Protein AF-A0A8T5SXZ7-F1 (afdb_monomer_lite)

Sequence (95 aa):
MSREWRLLNLGEIPWKRTQSIYHALALVQEDLKTRIKVESMSEIERLPLGDVNDEVASIIDLGIPAIMLFGIPSQKDEAGSSAFDDNGIVQKAIS

pLDDT: mean 82.4, std 20.56, range [31.84, 97.69]

Radius of gyration: 19.71 Å; chains: 1; bounding box: 42×40×58 Å

Secondary structure (DSSP, 8-state):
-------------GGGGS---PPEEEEEETT--S-EEETTEEEEEEE-GGGHHHHHHHHHHTT---EEEEEE-S---TT-GGGS-TTSHHHHHH-

Structure (mmCIF, N/CA/C/O backbone):
data_AF-A0A8T5SXZ7-F1
#
_entry.id   AF-A0A8T5SXZ7-F1
#
loop_
_atom_site.group_PDB
_atom_site.id
_atom_site.type_symbol
_atom_site.label_atom_id
_atom_site.label_alt_id
_atom_site.label_comp_id
_atom_site.label_asym_id
_atom_site.label_entity_id
_atom_site.label_seq_id
_atom_site.pdbx_PDB_ins_code
_atom_site.Cartn_x
_atom_site.Cartn_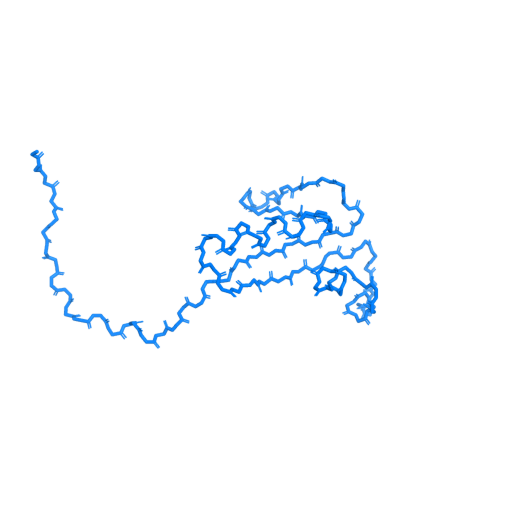y
_atom_site.Cartn_z
_atom_site.occupancy
_atom_site.B_iso_or_equiv
_atom_site.auth_seq_id
_atom_site.auth_comp_id
_atom_site.auth_asym_id
_atom_site.auth_atom_id
_atom_site.pdbx_PDB_model_num
ATOM 1 N N . MET A 1 1 ? -15.992 24.967 38.436 1.00 34.81 1 MET A N 1
ATOM 2 C CA . MET A 1 1 ? -16.432 26.372 38.270 1.00 34.81 1 MET A CA 1
ATOM 3 C C . MET A 1 1 ? -15.809 26.893 36.984 1.00 34.81 1 MET A C 1
ATOM 5 O O . MET A 1 1 ? -14.599 26.984 36.918 1.00 34.81 1 MET A O 1
ATOM 9 N N . SER A 1 2 ? -16.591 26.946 35.902 1.00 38.84 2 SER A N 1
ATOM 10 C CA . SER A 1 2 ? -17.206 28.192 35.391 1.00 38.84 2 SER A CA 1
ATOM 11 C C . SER A 1 2 ? -16.227 28.927 3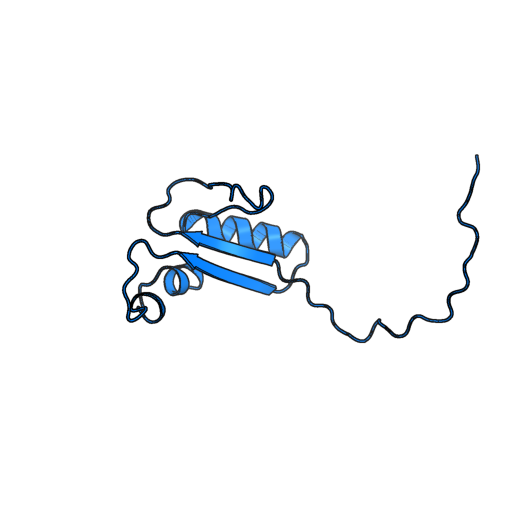4.470 1.00 38.84 2 SER A C 1
ATOM 13 O O . SER A 1 2 ? -15.284 29.534 34.960 1.00 38.84 2 SER A O 1
ATOM 15 N N . ARG A 1 3 ? -16.317 28.747 33.147 1.00 37.62 3 ARG A N 1
ATOM 16 C CA . ARG A 1 3 ? -16.930 29.667 32.151 1.00 37.62 3 ARG A CA 1
ATOM 17 C C . ARG A 1 3 ? -16.365 29.197 30.793 1.00 37.62 3 ARG A C 1
ATOM 19 O O . ARG A 1 3 ? -15.204 28.831 30.778 1.00 37.62 3 ARG A O 1
ATOM 26 N N . GLU A 1 4 ? -17.017 29.072 29.644 1.00 39.66 4 GLU A N 1
ATOM 27 C CA . GLU A 1 4 ? -18.196 29.675 29.033 1.00 39.66 4 GLU A CA 1
ATOM 28 C C . GLU A 1 4 ? -18.603 28.764 27.856 1.00 39.66 4 GLU A C 1
ATOM 30 O O . GLU A 1 4 ? -17.954 28.761 26.818 1.00 39.66 4 GLU A O 1
ATOM 35 N N . TRP A 1 5 ? -19.688 28.003 27.991 1.00 33.53 5 TRP A N 1
ATOM 36 C CA . TRP A 1 5 ? -20.391 27.409 26.845 1.00 33.53 5 TRP A CA 1
ATOM 37 C C . TRP A 1 5 ? -21.746 28.099 26.747 1.00 33.53 5 TRP A C 1
ATOM 39 O O . TRP A 1 5 ? -22.787 27.565 27.125 1.00 33.53 5 TRP A O 1
ATOM 49 N N . ARG A 1 6 ? -21.710 29.371 26.340 1.00 31.84 6 ARG A N 1
ATOM 50 C CA . ARG A 1 6 ? -22.904 30.178 26.102 1.00 31.84 6 ARG A CA 1
ATOM 51 C C . ARG A 1 6 ? -23.301 30.010 24.639 1.00 31.84 6 ARG A C 1
ATOM 53 O O . ARG A 1 6 ? -22.756 30.661 23.761 1.00 31.84 6 ARG A O 1
ATOM 60 N N . LEU A 1 7 ? -24.223 29.079 24.425 1.00 43.62 7 LEU A N 1
ATOM 61 C CA . LEU A 1 7 ? -25.365 29.194 23.518 1.00 43.62 7 LEU A CA 1
ATOM 62 C C . LEU A 1 7 ? -25.181 30.169 22.342 1.00 43.62 7 LEU A C 1
ATOM 64 O O . LEU A 1 7 ? -25.583 31.329 22.421 1.00 43.62 7 LEU A O 1
ATOM 68 N N . LEU A 1 8 ? -24.701 29.653 21.213 1.00 41.91 8 LEU A N 1
ATOM 69 C CA . LEU A 1 8 ? -25.243 30.081 19.931 1.00 41.91 8 LEU A CA 1
ATOM 70 C C . LEU A 1 8 ? -26.241 29.012 19.493 1.00 41.91 8 LEU A C 1
ATOM 72 O O . LEU A 1 8 ? -25.865 27.927 19.056 1.00 41.91 8 LEU A O 1
ATOM 76 N N . ASN A 1 9 ? -27.522 29.350 19.654 1.00 48.38 9 ASN A N 1
ATOM 77 C CA . ASN A 1 9 ? -28.641 28.790 18.901 1.00 48.38 9 ASN A CA 1
ATOM 78 C C . ASN A 1 9 ? -28.378 29.017 17.403 1.00 48.38 9 ASN A C 1
ATOM 80 O O . ASN A 1 9 ? -28.934 29.927 16.790 1.00 48.38 9 ASN A O 1
ATOM 84 N N . LEU A 1 10 ? -27.497 28.219 16.809 1.00 46.09 10 LEU A N 1
ATOM 85 C CA . LEU A 1 10 ? -27.479 28.041 15.368 1.00 46.09 10 LEU A CA 1
ATOM 86 C C . LEU A 1 10 ? -28.581 27.030 15.082 1.00 46.09 10 LEU A C 1
ATOM 88 O O . LEU A 1 10 ? -28.421 25.836 15.332 1.00 46.09 10 LEU A O 1
ATOM 92 N N . GLY A 1 11 ? -29.730 27.563 14.659 1.00 44.38 11 GLY A N 1
ATOM 93 C CA . GLY A 1 11 ? -30.856 26.782 14.167 1.00 44.38 11 GLY A CA 1
ATOM 94 C C . GLY A 1 11 ? -30.364 25.668 13.251 1.00 44.38 11 GLY A C 1
ATOM 95 O O . GLY A 1 11 ? -29.410 25.857 12.498 1.00 44.38 11 GLY A O 1
ATOM 96 N N . GLU A 1 12 ? -30.988 24.506 13.420 1.00 50.66 12 GLU A N 1
ATOM 97 C CA . GLU A 1 12 ? -30.645 23.217 12.829 1.00 50.66 12 GLU A CA 1
ATOM 98 C C . GLU A 1 12 ? -29.797 23.313 11.566 1.00 50.66 12 GLU A C 1
ATOM 100 O O . GLU A 1 12 ? -30.265 23.597 10.465 1.00 50.66 12 GLU A O 1
ATOM 105 N N . ILE A 1 13 ? -28.509 23.075 11.768 1.00 53.94 13 ILE A N 1
ATOM 106 C CA . ILE A 1 13 ? -27.522 23.029 10.714 1.00 53.94 13 ILE A CA 1
ATOM 107 C C . ILE A 1 13 ? -27.919 21.906 9.725 1.00 53.94 13 ILE A C 1
ATOM 109 O O . ILE A 1 13 ? -27.842 20.729 10.094 1.00 53.94 13 ILE A O 1
ATOM 113 N N . PRO A 1 14 ? -28.301 22.209 8.464 1.00 47.06 14 PRO A N 1
ATOM 114 C CA . PRO A 1 14 ? -28.852 21.213 7.537 1.00 47.06 14 PRO A CA 1
ATOM 115 C C . PRO A 1 14 ? -27.808 20.236 6.967 1.00 47.06 14 PRO A C 1
ATOM 117 O O . PRO A 1 14 ? -28.137 19.405 6.122 1.00 47.06 14 PRO A O 1
ATOM 120 N N . TRP A 1 15 ? -26.541 20.309 7.395 1.00 48.34 15 TRP A N 1
ATOM 121 C CA . TRP A 1 15 ? -25.433 19.556 6.790 1.00 48.34 15 TRP A CA 1
ATOM 122 C C . TRP A 1 15 ? -25.400 18.064 7.155 1.00 48.34 15 TRP A C 1
ATOM 124 O O . TRP A 1 15 ? -24.563 17.334 6.630 1.00 48.34 15 TRP A O 1
ATOM 134 N N . LYS A 1 16 ? -26.318 17.555 7.994 1.00 45.12 16 LYS A N 1
ATOM 135 C CA . LYS A 1 16 ? -26.377 16.115 8.334 1.00 45.12 16 LYS A CA 1
ATOM 136 C C . LYS A 1 16 ? -26.739 15.191 7.153 1.00 45.12 16 LYS A C 1
ATOM 138 O O . LYS A 1 16 ? -26.845 13.984 7.347 1.00 45.12 16 LYS A O 1
ATOM 143 N N . ARG A 1 17 ? -26.927 15.724 5.939 1.00 43.88 17 ARG A N 1
ATOM 144 C CA . ARG A 1 17 ? -27.270 14.968 4.718 1.00 43.88 17 ARG A CA 1
ATOM 145 C C . ARG A 1 17 ? -26.228 14.989 3.601 1.00 43.88 17 ARG A C 1
ATOM 147 O O . ARG A 1 17 ? -26.484 14.436 2.539 1.00 43.88 17 ARG A O 1
ATOM 154 N N . THR A 1 18 ? -25.051 15.549 3.835 1.00 46.25 18 THR A N 1
ATOM 155 C CA . THR A 1 18 ? -23.869 15.224 3.031 1.00 46.25 18 THR A CA 1
ATOM 156 C C . THR A 1 18 ? -23.077 14.209 3.830 1.00 46.25 18 THR A C 1
ATOM 158 O O . THR A 1 18 ? -22.500 14.551 4.857 1.00 46.25 18 THR A O 1
ATOM 161 N N . GLN A 1 19 ? -23.102 12.945 3.409 1.00 49.53 19 GLN A N 1
ATOM 162 C CA . GLN A 1 19 ? -22.174 11.932 3.903 1.00 49.53 19 GLN A CA 1
ATOM 163 C C . GLN A 1 19 ? -20.754 12.395 3.543 1.00 49.53 19 GLN A C 1
ATOM 165 O O . GLN A 1 19 ? -20.244 12.069 2.477 1.00 49.53 19 GLN A O 1
ATOM 170 N N . SER A 1 20 ? -20.128 13.216 4.387 1.00 52.25 20 SER A N 1
ATOM 171 C CA . SER A 1 20 ? -18.693 13.487 4.316 1.00 52.25 20 SER A CA 1
ATOM 172 C C . SER A 1 20 ? -17.985 12.202 4.726 1.00 52.25 20 SER A C 1
ATOM 174 O O . SER A 1 20 ? -17.727 11.962 5.901 1.00 52.25 20 SER A O 1
ATOM 176 N N . ILE A 1 21 ? -17.765 11.328 3.748 1.00 65.25 21 ILE A N 1
ATOM 177 C CA . ILE A 1 21 ? -16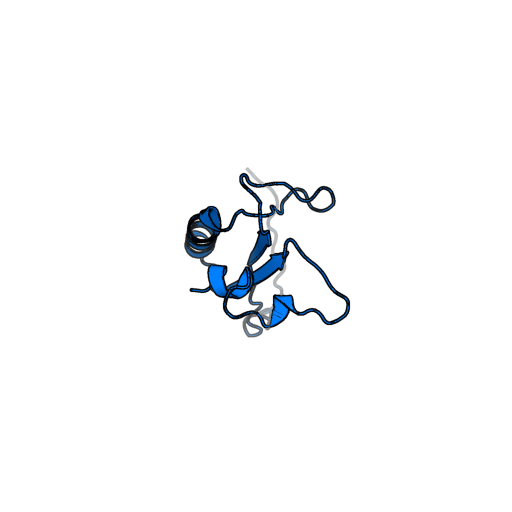.982 10.105 3.902 1.00 65.25 21 ILE A CA 1
ATOM 178 C C . ILE A 1 21 ? -15.518 10.516 4.036 1.00 65.25 21 ILE A C 1
ATOM 180 O O . ILE A 1 21 ? -14.848 10.842 3.054 1.00 65.25 21 ILE A O 1
ATOM 184 N N . TYR A 1 22 ? -15.038 10.556 5.276 1.00 75.19 22 TYR A N 1
ATOM 185 C CA . TYR A 1 22 ? -13.611 10.587 5.558 1.00 75.19 22 TYR A CA 1
ATOM 186 C C . TYR A 1 22 ? -13.036 9.234 5.132 1.00 75.19 22 TYR A C 1
ATOM 188 O O . TYR A 1 22 ? -13.498 8.197 5.604 1.00 75.19 22 TYR A O 1
ATOM 196 N N . HIS A 1 23 ? -12.075 9.252 4.212 1.00 83.00 23 HIS A N 1
ATOM 197 C CA . HIS A 1 23 ? -11.342 8.060 3.798 1.00 83.00 23 HIS A CA 1
ATOM 198 C C . HIS A 1 23 ? -9.969 8.094 4.455 1.00 83.00 23 HIS A C 1
ATOM 200 O O . HIS A 1 23 ? -9.298 9.128 4.411 1.00 83.00 23 HIS A O 1
ATOM 206 N N . ALA A 1 24 ? -9.544 6.974 5.031 1.00 88.94 24 ALA A N 1
ATOM 207 C CA . ALA A 1 24 ? -8.155 6.822 5.439 1.00 88.94 24 ALA A CA 1
ATOM 208 C C . ALA A 1 24 ? -7.283 6.553 4.203 1.00 88.94 24 ALA A C 1
ATOM 210 O O . ALA A 1 24 ? -7.712 5.878 3.267 1.00 88.94 24 ALA A O 1
ATOM 211 N N . LEU A 1 25 ? -6.075 7.109 4.177 1.00 92.12 25 LEU A N 1
ATOM 212 C CA . LEU A 1 25 ? -5.119 6.920 3.089 1.00 92.12 25 LEU A CA 1
ATOM 213 C C . LEU A 1 25 ? -4.149 5.795 3.455 1.00 92.12 25 LEU A C 1
ATOM 215 O O . LEU A 1 25 ? -3.472 5.894 4.472 1.00 92.12 25 LEU A O 1
ATOM 219 N N . ALA A 1 26 ? -4.028 4.784 2.598 1.00 94.56 26 ALA A N 1
ATOM 220 C CA . ALA A 1 26 ? -3.052 3.709 2.744 1.00 94.56 26 ALA A CA 1
ATOM 221 C C . ALA A 1 26 ? -2.034 3.771 1.597 1.00 94.56 26 ALA A C 1
ATOM 223 O O . ALA A 1 26 ? -2.394 3.605 0.430 1.00 94.56 26 ALA A O 1
ATOM 224 N N . LEU A 1 27 ? -0.760 4.021 1.917 1.00 96.81 27 LEU A N 1
ATOM 225 C CA . LEU A 1 27 ? 0.336 4.008 0.945 1.00 96.81 27 LEU A CA 1
ATOM 226 C C . LEU A 1 27 ? 1.109 2.696 1.069 1.00 96.81 27 LEU A C 1
ATOM 228 O O . LEU A 1 27 ? 1.739 2.454 2.094 1.00 96.81 27 LEU A O 1
ATOM 232 N N . VAL A 1 28 ? 1.118 1.876 0.023 1.00 97.19 28 VAL A N 1
ATOM 233 C CA . VAL A 1 28 ? 1.814 0.581 0.010 1.00 97.19 28 VAL A CA 1
ATOM 234 C C . VAL A 1 28 ? 2.955 0.642 -0.988 1.00 97.19 28 VAL A C 1
ATOM 236 O O . VAL A 1 28 ? 2.738 0.975 -2.150 1.00 97.19 28 VAL A O 1
ATOM 239 N N . GLN A 1 29 ? 4.176 0.347 -0.551 1.00 97.19 29 GLN A N 1
ATOM 240 C CA . GLN A 1 29 ? 5.367 0.438 -1.394 1.00 97.19 29 GLN A CA 1
ATOM 241 C C . GLN A 1 29 ? 6.004 -0.937 -1.604 1.00 97.19 29 GLN A C 1
ATOM 243 O O . GLN A 1 29 ? 6.206 -1.693 -0.652 1.00 97.19 29 GLN A O 1
ATOM 248 N N . GLU A 1 30 ? 6.366 -1.236 -2.852 1.00 95.69 30 GLU A N 1
ATOM 249 C CA . GLU A 1 30 ? 7.171 -2.415 -3.176 1.00 95.69 30 GLU A CA 1
ATOM 250 C C . GLU A 1 30 ? 8.573 -2.329 -2.576 1.00 95.69 30 GLU A C 1
ATOM 252 O O . GLU A 1 30 ? 9.115 -1.247 -2.337 1.00 95.69 30 GLU A O 1
ATOM 257 N N . ASP A 1 31 ? 9.154 -3.500 -2.318 1.00 94.19 31 ASP A N 1
ATOM 258 C CA . ASP A 1 31 ? 10.506 -3.685 -1.774 1.00 94.19 31 ASP A CA 1
ATOM 259 C C . ASP A 1 31 ? 10.758 -3.039 -0.405 1.00 94.19 31 ASP A C 1
ATOM 261 O O . ASP A 1 31 ? 11.884 -3.033 0.106 1.00 94.19 31 ASP A O 1
ATOM 265 N N . LEU A 1 32 ? 9.703 -2.536 0.235 1.00 96.06 32 LEU A N 1
ATOM 266 C CA . LEU A 1 32 ? 9.779 -1.998 1.574 1.00 96.06 32 LEU A CA 1
ATOM 267 C C . LEU A 1 32 ? 9.746 -3.135 2.602 1.00 96.06 32 LEU A C 1
ATOM 269 O O . LEU A 1 32 ? 8.971 -4.080 2.482 1.00 96.06 32 LEU A O 1
ATOM 273 N N . LYS A 1 33 ? 10.603 -3.043 3.625 1.00 95.62 33 LYS A N 1
ATOM 274 C CA . LYS A 1 33 ? 10.682 -4.031 4.720 1.00 95.62 33 LYS A CA 1
ATOM 275 C C . LYS A 1 33 ? 10.122 -3.521 6.042 1.00 95.62 33 LYS A C 1
ATOM 277 O O . LYS A 1 33 ? 9.777 -4.315 6.904 1.00 95.62 33 LYS A O 1
ATOM 282 N N . THR A 1 34 ? 10.091 -2.206 6.215 1.00 96.75 34 THR A N 1
ATOM 283 C CA . THR A 1 34 ? 9.675 -1.524 7.441 1.00 96.75 34 THR A CA 1
ATOM 284 C C . THR A 1 34 ? 8.955 -0.242 7.067 1.00 96.75 34 THR A C 1
ATOM 286 O O . THR A 1 34 ? 9.294 0.366 6.053 1.00 96.75 34 THR A O 1
ATOM 289 N N . ARG A 1 35 ? 8.019 0.209 7.899 1.00 96.31 35 ARG A N 1
ATOM 290 C CA . ARG A 1 35 ? 7.294 1.465 7.682 1.00 96.31 35 ARG A CA 1
ATOM 291 C C . ARG A 1 35 ? 8.247 2.661 7.572 1.00 96.31 35 ARG A C 1
ATOM 293 O O . ARG A 1 35 ? 9.224 2.752 8.317 1.00 96.31 35 ARG A O 1
ATOM 300 N N . ILE A 1 36 ? 7.971 3.573 6.639 1.00 96.12 36 ILE A N 1
ATOM 301 C CA . ILE A 1 36 ? 8.746 4.811 6.445 1.00 96.12 36 ILE A CA 1
ATOM 302 C C . ILE A 1 36 ? 7.804 6.008 6.445 1.00 96.12 36 ILE A C 1
ATOM 304 O O . ILE A 1 36 ? 6.852 6.053 5.668 1.00 96.12 36 ILE A O 1
ATOM 308 N N . LYS A 1 37 ? 8.110 7.018 7.261 1.00 95.50 37 LYS A N 1
ATOM 309 C CA . LYS A 1 37 ? 7.365 8.281 7.292 1.00 95.50 37 LYS A CA 1
ATOM 310 C C . LYS A 1 37 ? 7.577 9.098 6.026 1.00 95.50 37 LYS A C 1
ATOM 312 O O . LYS A 1 37 ? 8.687 9.178 5.500 1.00 95.50 37 LYS A O 1
ATOM 317 N N . VAL A 1 38 ? 6.522 9.760 5.569 1.00 93.00 38 VAL A N 1
ATOM 318 C CA . VAL A 1 38 ? 6.612 10.742 4.487 1.00 93.00 38 VAL A CA 1
ATOM 319 C C . VAL A 1 38 ? 7.080 12.072 5.078 1.00 93.00 38 VAL A C 1
ATOM 321 O O . VAL A 1 38 ? 6.388 12.667 5.894 1.00 93.00 38 VAL A O 1
ATOM 324 N N . GLU A 1 39 ? 8.251 12.566 4.672 1.00 90.38 39 GLU A N 1
ATOM 325 C CA . GLU A 1 39 ? 8.864 13.763 5.280 1.00 90.38 39 GLU A CA 1
ATOM 326 C C . GLU A 1 39 ? 7.961 15.004 5.240 1.00 90.38 39 GLU A C 1
ATOM 328 O O . GLU A 1 39 ? 7.873 15.746 6.214 1.00 90.38 39 GLU A O 1
ATOM 333 N N . SER A 1 40 ? 7.247 15.214 4.132 1.00 90.69 40 SER A N 1
ATOM 334 C CA . SER A 1 40 ? 6.326 16.342 3.968 1.00 90.69 40 SER A CA 1
ATOM 335 C C . SER A 1 40 ? 5.016 16.189 4.747 1.00 90.69 40 SER A C 1
ATOM 337 O O . SER A 1 40 ? 4.270 17.157 4.869 1.00 90.69 40 SER A O 1
ATOM 339 N N . MET A 1 41 ? 4.703 14.980 5.221 1.00 88.31 41 MET A N 1
ATOM 340 C CA . MET A 1 41 ? 3.454 14.621 5.895 1.00 88.31 41 MET A CA 1
ATOM 341 C C . MET A 1 41 ? 3.752 13.561 6.959 1.00 88.31 41 MET A C 1
ATOM 343 O O . MET A 1 41 ? 3.526 12.373 6.750 1.00 88.31 41 MET A O 1
ATOM 347 N N . SER A 1 42 ? 4.291 13.991 8.100 1.00 82.06 42 SER A N 1
ATOM 348 C CA . SER A 1 42 ? 4.833 13.106 9.142 1.00 82.06 42 SER A CA 1
ATOM 349 C C . SER A 1 42 ? 3.811 12.178 9.814 1.00 82.06 42 SER A C 1
ATOM 351 O O . SER A 1 42 ? 4.216 11.241 10.506 1.00 82.06 42 SER A O 1
ATOM 353 N N . GLU A 1 43 ? 2.517 12.437 9.615 1.00 86.81 43 GLU A N 1
ATOM 354 C CA . GLU A 1 43 ? 1.399 11.591 10.051 1.00 86.81 43 GLU A CA 1
ATOM 355 C C . GLU A 1 43 ? 1.083 10.450 9.070 1.00 86.81 43 GLU A C 1
ATOM 357 O O . GLU A 1 43 ? 0.272 9.587 9.385 1.00 86.81 43 GLU A O 1
ATOM 362 N N . ILE A 1 44 ? 1.712 10.431 7.890 1.00 91.56 44 ILE A N 1
ATOM 363 C CA . ILE A 1 44 ? 1.497 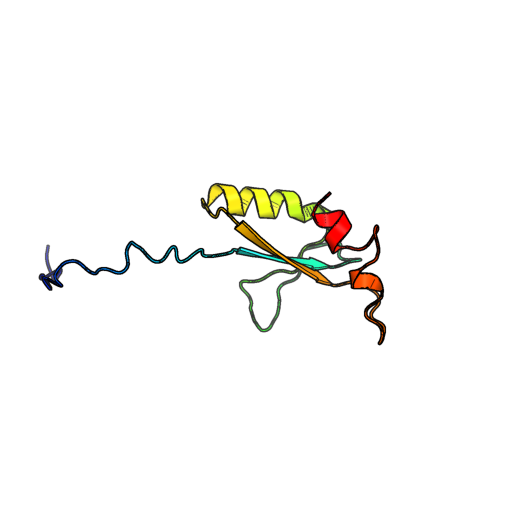9.415 6.859 1.00 91.56 44 ILE A CA 1
ATOM 364 C C . ILE A 1 44 ? 2.749 8.559 6.721 1.00 91.56 44 ILE A C 1
ATOM 366 O O . ILE A 1 44 ? 3.879 9.055 6.632 1.00 91.56 44 ILE A O 1
ATOM 370 N N . GLU A 1 45 ? 2.527 7.255 6.633 1.00 95.44 45 GLU A N 1
ATOM 371 C CA . GLU A 1 45 ? 3.571 6.259 6.451 1.00 95.44 45 GLU A CA 1
ATOM 372 C C . GLU A 1 45 ? 3.381 5.498 5.140 1.00 95.44 45 GLU A C 1
ATOM 374 O O . GLU A 1 45 ? 2.268 5.296 4.658 1.00 95.44 45 GLU A O 1
ATOM 379 N N . ARG A 1 46 ? 4.499 5.070 4.556 1.00 96.69 46 ARG A N 1
ATOM 380 C CA . ARG A 1 46 ? 4.530 4.051 3.513 1.00 96.69 46 ARG A CA 1
ATOM 381 C C . ARG A 1 46 ? 4.700 2.701 4.179 1.00 96.69 46 ARG A C 1
ATOM 383 O O . ARG A 1 46 ? 5.590 2.532 5.015 1.00 96.69 46 ARG A O 1
ATOM 390 N N . LEU A 1 47 ? 3.860 1.764 3.779 1.00 97.62 47 LEU A N 1
ATOM 391 C CA . LEU A 1 47 ? 3.737 0.446 4.371 1.00 97.62 47 LEU A CA 1
ATOM 392 C C . LEU A 1 47 ? 4.383 -0.604 3.466 1.00 97.62 47 LEU A C 1
ATOM 394 O O . LEU A 1 47 ? 4.228 -0.534 2.240 1.00 97.62 47 LEU A O 1
ATOM 398 N N . PRO A 1 48 ? 5.102 -1.584 4.038 1.00 97.69 48 PRO A N 1
ATOM 399 C CA . PRO A 1 48 ? 5.383 -2.817 3.324 1.00 97.69 48 PRO A CA 1
ATOM 400 C C . PRO A 1 48 ? 4.071 -3.589 3.122 1.00 97.69 48 PRO A C 1
ATOM 402 O O . PRO A 1 48 ? 3.134 -3.457 3.908 1.00 97.69 48 PRO A O 1
ATOM 405 N N . LEU A 1 49 ? 4.009 -4.433 2.091 1.00 96.62 49 LEU A N 1
ATOM 406 C CA . LEU A 1 49 ? 2.803 -5.212 1.778 1.00 96.62 49 LEU A CA 1
ATOM 407 C C . LEU A 1 49 ? 2.293 -6.041 2.974 1.00 96.62 49 LEU A C 1
ATOM 409 O O . LEU A 1 49 ? 1.090 -6.162 3.170 1.00 96.62 49 LEU A O 1
ATOM 413 N N . GLY A 1 50 ? 3.205 -6.581 3.789 1.00 96.56 50 GLY A N 1
ATOM 414 C CA . GLY A 1 50 ? 2.856 -7.397 4.956 1.00 96.56 50 GLY A CA 1
ATOM 415 C C . GLY A 1 50 ? 2.092 -6.651 6.055 1.00 96.56 50 GLY A C 1
ATOM 416 O O . GLY A 1 50 ? 1.358 -7.285 6.803 1.00 96.56 50 GLY A O 1
ATOM 417 N N . ASP A 1 51 ? 2.205 -5.323 6.113 1.00 96.94 51 ASP A N 1
ATOM 418 C CA . ASP A 1 51 ? 1.619 -4.499 7.178 1.00 96.94 51 ASP A CA 1
ATOM 419 C C . ASP A 1 51 ? 0.230 -3.949 6.809 1.00 96.94 51 ASP A C 1
ATOM 421 O O . ASP A 1 51 ? -0.412 -3.291 7.629 1.00 96.94 51 ASP A O 1
ATOM 425 N N . VAL A 1 52 ? -0.239 -4.178 5.576 1.00 95.88 52 VAL A N 1
ATOM 426 C CA . VAL A 1 52 ? -1.499 -3.606 5.068 1.00 95.88 52 VAL A CA 1
ATOM 427 C C . VAL A 1 52 ? -2.695 -4.075 5.891 1.00 95.88 52 VAL A C 1
ATOM 429 O O . VAL A 1 52 ? -3.551 -3.266 6.237 1.00 95.88 52 VAL A O 1
ATOM 432 N N . ASN A 1 53 ? -2.741 -5.358 6.255 1.00 95.69 53 ASN A N 1
ATOM 433 C CA . ASN A 1 53 ? -3.846 -5.914 7.037 1.00 95.69 53 ASN A CA 1
ATOM 434 C C . ASN A 1 53 ? -3.935 -5.295 8.439 1.00 95.69 53 ASN A C 1
ATOM 436 O O . ASN A 1 53 ? -5.033 -4.968 8.888 1.00 95.69 53 ASN A O 1
ATOM 440 N N . ASP A 1 54 ? -2.795 -5.081 9.098 1.00 95.94 54 ASP A N 1
ATOM 441 C CA . ASP A 1 54 ? -2.740 -4.468 10.431 1.00 95.94 54 ASP A CA 1
ATOM 442 C C . ASP A 1 54 ? -3.169 -2.993 10.390 1.00 95.94 54 ASP A C 1
ATOM 444 O O . ASP A 1 54 ? -3.876 -2.507 11.280 1.00 95.94 54 ASP A O 1
ATOM 448 N N . GLU A 1 55 ? -2.789 -2.279 9.325 1.00 95.00 55 GLU A N 1
ATOM 449 C CA . GLU A 1 55 ? -3.243 -0.908 9.091 1.00 95.00 55 GLU A CA 1
ATOM 450 C C . GLU A 1 55 ? -4.760 -0.851 8.878 1.00 95.00 55 GLU A C 1
ATOM 452 O O . GLU A 1 55 ? -5.459 -0.067 9.521 1.00 95.00 55 GLU A O 1
ATOM 457 N N . VAL A 1 56 ? -5.291 -1.706 8.001 1.00 94.62 56 VAL A N 1
ATOM 458 C CA . VAL A 1 56 ? -6.727 -1.750 7.698 1.00 94.62 56 VAL A CA 1
ATOM 459 C C . VAL A 1 56 ? -7.540 -2.131 8.931 1.00 94.62 56 VAL A C 1
ATOM 461 O O . VAL A 1 56 ? -8.575 -1.514 9.176 1.00 94.62 56 VAL A O 1
ATOM 464 N N . ALA A 1 57 ? -7.068 -3.082 9.741 1.00 95.56 57 ALA A N 1
ATOM 465 C CA . ALA A 1 57 ? -7.704 -3.426 11.011 1.00 95.56 57 ALA A CA 1
ATOM 466 C C . ALA A 1 57 ? -7.804 -2.205 11.940 1.00 95.56 57 ALA A C 1
ATOM 468 O O . ALA A 1 57 ? -8.884 -1.899 12.444 1.00 95.56 57 ALA A O 1
ATOM 469 N N . SER A 1 58 ? -6.717 -1.441 12.072 1.00 93.56 58 SER A N 1
ATOM 470 C CA . SER A 1 58 ? -6.700 -0.209 12.873 1.00 93.56 58 SER A CA 1
ATOM 471 C C . SER A 1 58 ? -7.687 0.843 12.347 1.00 93.56 58 SER A C 1
ATOM 473 O O . SER A 1 58 ? -8.365 1.516 13.122 1.00 93.56 58 SER A O 1
ATOM 475 N N . ILE A 1 59 ? -7.812 0.974 11.024 1.00 92.50 59 ILE A N 1
ATOM 476 C CA . ILE A 1 59 ? -8.762 1.893 10.376 1.00 92.50 59 ILE A CA 1
ATOM 477 C C . ILE A 1 59 ? -10.218 1.463 10.626 1.00 92.50 59 ILE A C 1
ATOM 479 O O . ILE A 1 59 ? -11.077 2.310 10.893 1.00 92.50 59 ILE A O 1
ATOM 483 N N . ILE A 1 60 ? -10.498 0.158 10.571 1.00 92.88 60 ILE A N 1
ATOM 484 C CA . ILE A 1 60 ? -11.820 -0.410 10.869 1.00 92.88 60 ILE A CA 1
ATOM 485 C C . ILE A 1 60 ? -12.203 -0.138 12.328 1.00 92.88 60 ILE A C 1
ATOM 487 O O . ILE A 1 60 ? -13.331 0.288 12.585 1.00 92.88 60 ILE A O 1
ATOM 491 N N . ASP A 1 61 ? -11.269 -0.310 13.266 1.00 94.81 61 ASP A N 1
ATOM 492 C CA . ASP A 1 61 ? -11.488 -0.046 14.695 1.00 94.81 61 ASP A CA 1
ATOM 493 C C . ASP A 1 61 ? -11.816 1.430 14.979 1.00 94.81 61 ASP A C 1
ATOM 495 O O . ASP A 1 61 ? -12.560 1.745 15.912 1.00 94.81 61 ASP A O 1
ATOM 499 N N . LEU A 1 62 ? -11.333 2.349 14.137 1.00 91.12 62 LEU A N 1
ATOM 500 C CA . LEU A 1 62 ? -11.686 3.774 14.176 1.00 91.12 62 LEU A CA 1
ATOM 501 C C . LEU A 1 62 ? -13.076 4.079 13.586 1.00 91.12 62 LEU A C 1
ATOM 503 O O . LEU A 1 62 ? -13.515 5.232 13.604 1.00 91.12 62 LEU A O 1
ATOM 507 N N . GLY A 1 63 ? -13.783 3.072 13.067 1.00 90.44 63 GLY A N 1
ATOM 508 C CA . GLY A 1 63 ? -15.104 3.216 12.456 1.00 90.44 63 GLY A CA 1
ATOM 509 C C . GLY A 1 63 ? -15.072 3.853 11.066 1.00 90.44 63 GLY A C 1
ATOM 510 O O . GLY A 1 63 ? -16.092 4.376 10.610 1.00 90.44 63 GLY A O 1
ATOM 511 N N . ILE A 1 64 ? -13.917 3.840 10.394 1.00 90.50 64 ILE A N 1
ATOM 512 C CA . ILE A 1 64 ? -13.755 4.396 9.051 1.00 90.50 64 ILE A CA 1
ATOM 513 C C . ILE A 1 64 ? -14.129 3.311 8.030 1.00 90.50 64 ILE A C 1
ATOM 515 O O . ILE A 1 64 ? -13.466 2.278 7.956 1.00 90.50 64 ILE A O 1
ATOM 519 N N . PRO A 1 65 ? -15.180 3.516 7.219 1.00 88.56 65 PRO A N 1
ATOM 520 C CA . PRO A 1 65 ? -15.743 2.448 6.396 1.00 88.56 65 PRO A CA 1
ATOM 521 C C . PRO A 1 65 ? -14.996 2.220 5.077 1.00 88.56 65 PRO A C 1
ATOM 523 O O . PRO A 1 65 ? -15.301 1.265 4.368 1.00 88.56 65 PRO A O 1
ATOM 526 N N . ALA A 1 66 ? -14.087 3.121 4.699 1.00 90.75 66 ALA A N 1
ATOM 527 C CA . ALA A 1 66 ? -13.434 3.082 3.401 1.00 90.75 66 ALA A CA 1
ATOM 528 C C . ALA A 1 66 ? -12.010 3.640 3.458 1.00 90.75 66 ALA A C 1
ATOM 530 O O . ALA A 1 66 ? -11.728 4.626 4.145 1.00 90.75 66 ALA A O 1
ATOM 531 N N . ILE A 1 67 ? -11.136 3.025 2.664 1.00 92.75 67 ILE A N 1
ATOM 532 C CA . ILE A 1 67 ? -9.757 3.461 2.468 1.00 92.75 67 ILE A CA 1
ATOM 533 C C . ILE A 1 67 ? -9.519 3.885 1.024 1.00 92.75 67 ILE A C 1
ATOM 535 O O . ILE A 1 67 ? -10.145 3.379 0.093 1.00 92.75 67 ILE A O 1
ATOM 539 N N . MET A 1 68 ? -8.578 4.802 0.848 1.00 94.25 68 MET A N 1
ATOM 540 C CA . MET A 1 68 ? -7.984 5.135 -0.435 1.00 94.25 68 MET A CA 1
ATOM 541 C C . MET A 1 68 ? -6.587 4.523 -0.483 1.00 94.25 68 MET A C 1
ATOM 543 O O . MET A 1 68 ? -5.693 4.943 0.250 1.00 94.25 68 MET A O 1
ATOM 547 N N . LEU A 1 69 ? -6.418 3.508 -1.324 1.00 94.69 69 LEU A N 1
ATOM 548 C CA . LEU A 1 69 ? -5.176 2.758 -1.459 1.00 94.69 69 LEU A CA 1
ATOM 549 C C . LEU A 1 69 ? -4.331 3.319 -2.609 1.00 94.69 69 LEU A C 1
ATOM 551 O O . LEU A 1 69 ? -4.820 3.444 -3.731 1.00 94.69 69 LEU A O 1
ATOM 555 N N . PHE A 1 70 ? -3.053 3.590 -2.352 1.00 95.31 70 PHE A N 1
ATOM 556 C CA . PHE A 1 70 ? -2.069 3.913 -3.385 1.00 95.31 70 PHE A CA 1
ATOM 557 C C . PHE A 1 70 ? -0.889 2.952 -3.325 1.00 95.31 70 PHE A C 1
ATOM 559 O O . PHE A 1 70 ? -0.209 2.842 -2.306 1.00 95.31 70 PHE A O 1
ATOM 566 N N . GLY A 1 71 ? -0.617 2.308 -4.455 1.00 95.19 71 GLY A N 1
ATOM 567 C CA . GLY A 1 71 ? 0.571 1.494 -4.661 1.00 95.19 71 GLY A CA 1
ATOM 568 C C . GLY A 1 71 ? 1.739 2.312 -5.201 1.00 95.19 71 GLY A C 1
ATOM 569 O O . GLY A 1 71 ? 1.577 3.110 -6.124 1.00 95.19 71 GLY A O 1
ATOM 570 N N . ILE A 1 72 ? 2.930 2.093 -4.656 1.00 95.62 72 ILE A N 1
ATOM 571 C CA . ILE A 1 72 ? 4.186 2.673 -5.123 1.00 95.62 72 ILE A CA 1
ATOM 572 C C . ILE A 1 72 ? 5.044 1.513 -5.647 1.00 95.62 72 ILE A C 1
ATOM 574 O O . ILE A 1 72 ? 5.683 0.830 -4.841 1.00 95.62 72 ILE A O 1
ATOM 578 N N . PRO A 1 73 ? 5.042 1.260 -6.968 1.00 95.12 73 PRO A N 1
ATOM 579 C CA . PRO A 1 73 ? 5.832 0.184 -7.548 1.00 95.12 73 PRO A CA 1
ATOM 580 C C . PRO A 1 73 ? 7.327 0.516 -7.497 1.00 95.12 73 PRO A C 1
ATOM 582 O O . PRO A 1 73 ? 7.715 1.693 -7.497 1.00 95.12 73 PRO A O 1
ATOM 585 N N . SER A 1 74 ? 8.166 -0.516 -7.484 1.00 93.06 74 SER A N 1
ATOM 586 C CA . SER A 1 74 ? 9.627 -0.372 -7.493 1.00 93.06 74 SER A CA 1
ATOM 587 C C . SER A 1 74 ? 10.139 0.130 -8.840 1.00 93.06 74 SER A C 1
ATOM 589 O O . SER A 1 74 ? 11.093 0.909 -8.903 1.00 93.06 74 SER A O 1
ATOM 591 N N . GLN A 1 75 ? 9.459 -0.263 -9.917 1.00 90.81 75 GLN A N 1
ATOM 592 C CA . GLN A 1 75 ? 9.748 0.163 -11.276 1.00 90.81 75 GLN A CA 1
ATOM 593 C C . GLN A 1 75 ? 8.635 1.062 -11.806 1.00 90.81 75 GLN A C 1
ATOM 595 O O . GLN A 1 75 ? 7.445 0.750 -11.723 1.00 90.81 75 GLN A O 1
ATOM 600 N N . LYS A 1 76 ? 9.060 2.197 -12.362 1.00 92.88 76 LYS A N 1
ATOM 601 C CA . LYS A 1 76 ? 8.214 3.153 -13.069 1.00 92.88 76 LYS A CA 1
ATOM 602 C C . LYS A 1 76 ? 8.717 3.253 -14.496 1.00 92.88 76 LYS A C 1
ATOM 604 O O . LYS A 1 76 ? 9.916 3.423 -14.710 1.00 92.88 76 LYS A O 1
ATOM 609 N N . ASP A 1 77 ? 7.801 3.189 -15.440 1.00 91.81 77 ASP A N 1
ATOM 610 C CA . ASP A 1 77 ? 8.054 3.405 -16.853 1.00 91.81 77 ASP A CA 1
ATOM 611 C C . ASP A 1 77 ? 7.127 4.505 -17.393 1.00 91.81 77 ASP A C 1
ATOM 613 O O . ASP A 1 77 ? 6.244 5.008 -16.694 1.00 91.81 77 ASP A O 1
ATOM 617 N N . GLU A 1 78 ? 7.354 4.920 -18.637 1.00 94.25 78 GLU A N 1
ATOM 618 C CA . G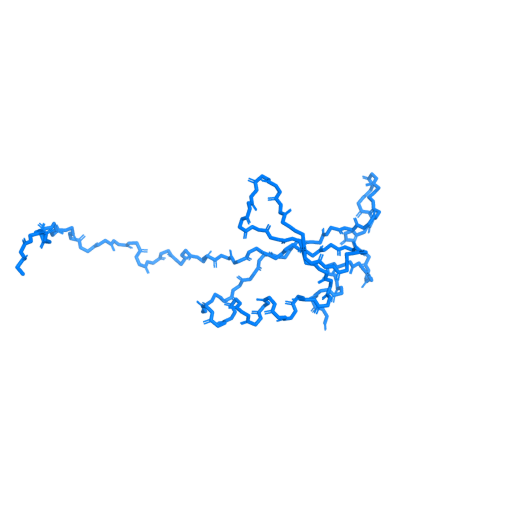LU A 1 78 ? 6.559 5.981 -19.267 1.00 94.25 78 GLU A CA 1
ATOM 619 C C . GLU A 1 78 ? 5.117 5.543 -19.556 1.00 94.25 78 GLU A C 1
ATOM 621 O O . GLU A 1 78 ? 4.213 6.377 -19.598 1.00 94.25 78 GLU A O 1
ATOM 626 N N . ALA A 1 79 ? 4.895 4.239 -19.745 1.00 92.38 79 ALA A N 1
ATOM 627 C CA . ALA A 1 79 ? 3.586 3.672 -20.053 1.00 92.38 79 ALA A CA 1
ATOM 628 C C . ALA A 1 79 ? 2.724 3.407 -18.805 1.00 92.38 79 ALA A C 1
ATOM 630 O O . ALA A 1 79 ? 1.521 3.181 -18.937 1.00 92.38 79 ALA A O 1
ATOM 631 N N . GLY A 1 80 ? 3.312 3.428 -17.605 1.00 90.19 80 GLY A N 1
ATOM 632 C CA . GLY A 1 80 ? 2.640 3.069 -16.361 1.00 90.19 80 GLY A CA 1
ATOM 633 C C . GLY A 1 80 ? 2.293 1.583 -16.280 1.00 90.19 80 GLY A C 1
ATOM 634 O O . GLY A 1 80 ? 1.224 1.245 -15.769 1.00 90.19 80 GLY A O 1
ATOM 635 N N . SER A 1 81 ? 3.159 0.694 -16.777 1.00 89.75 81 SER A N 1
ATOM 636 C CA . SER A 1 81 ? 2.857 -0.735 -16.929 1.00 89.75 81 SER A CA 1
ATOM 637 C C . SER A 1 81 ? 2.414 -1.404 -15.629 1.00 89.75 81 SER A C 1
ATOM 639 O O . SER A 1 81 ? 1.489 -2.212 -15.614 1.00 89.75 81 SER A O 1
ATOM 641 N N . SER A 1 82 ? 3.030 -1.014 -14.514 1.00 90.31 82 SER A N 1
ATOM 642 C CA . SER A 1 82 ? 2.751 -1.558 -13.182 1.00 90.31 82 SER A CA 1
ATOM 643 C C . SER A 1 82 ? 1.329 -1.268 -12.684 1.00 90.31 82 SER A C 1
ATOM 645 O O . SER A 1 82 ? 0.868 -1.921 -11.755 1.00 90.31 82 SER A O 1
ATOM 647 N N . ALA A 1 83 ? 0.616 -0.297 -13.269 1.00 89.00 83 ALA A N 1
ATOM 648 C CA . ALA A 1 83 ? -0.752 0.031 -12.863 1.00 89.00 83 ALA A CA 1
ATOM 649 C C . ALA A 1 83 ? -1.769 -1.059 -13.249 1.00 89.00 83 ALA A C 1
ATOM 651 O O . ALA A 1 83 ? -2.807 -1.180 -12.597 1.00 89.00 83 ALA A O 1
ATOM 652 N N . PHE A 1 84 ? -1.474 -1.844 -14.289 1.00 88.88 84 PHE A N 1
ATOM 653 C CA . PHE A 1 84 ? -2.347 -2.898 -14.815 1.00 88.88 84 PHE A CA 1
ATOM 654 C C . PHE A 1 84 ? -1.727 -4.301 -14.725 1.00 88.88 84 PHE A C 1
ATOM 656 O O . PHE A 1 84 ? -2.247 -5.233 -15.330 1.00 88.88 84 PHE A O 1
ATOM 663 N N . ASP A 1 85 ? -0.629 -4.461 -13.985 1.00 92.50 85 ASP A N 1
ATOM 664 C CA . ASP A 1 85 ? -0.042 -5.772 -13.706 1.00 92.50 85 ASP A CA 1
ATOM 665 C C . ASP A 1 85 ? -0.929 -6.542 -12.717 1.00 92.50 85 ASP A C 1
ATOM 667 O O . ASP A 1 85 ? -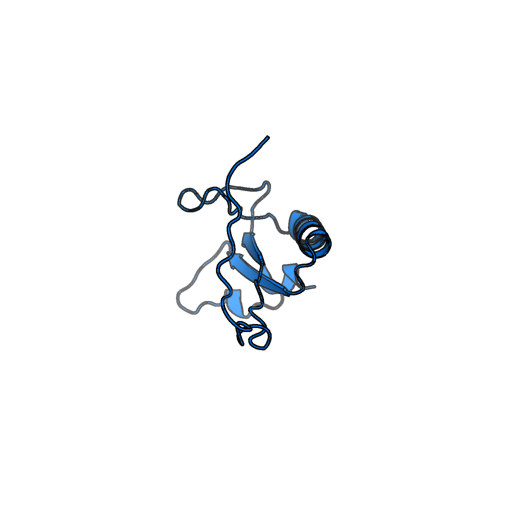1.165 -6.077 -11.603 1.00 92.50 85 ASP A O 1
ATOM 671 N N . ASP A 1 86 ? -1.386 -7.740 -13.090 1.00 92.94 86 ASP A N 1
ATOM 672 C CA . ASP A 1 86 ? -2.166 -8.627 -12.214 1.00 92.94 86 ASP A CA 1
ATOM 673 C C . ASP A 1 86 ? -1.403 -9.012 -10.931 1.00 92.94 86 ASP A C 1
ATOM 675 O O . ASP A 1 86 ? -2.009 -9.370 -9.921 1.00 92.94 86 ASP A O 1
ATOM 679 N N . ASN A 1 87 ? -0.071 -8.909 -10.947 1.00 93.25 87 ASN A N 1
ATOM 680 C CA . ASN A 1 87 ? 0.808 -9.122 -9.798 1.00 93.25 87 ASN A CA 1
ATOM 681 C C . ASN A 1 87 ? 1.401 -7.814 -9.251 1.00 93.25 87 ASN A C 1
ATOM 683 O O . ASN A 1 87 ? 2.367 -7.856 -8.479 1.00 93.25 87 ASN A O 1
ATOM 687 N N . GLY A 1 88 ? 0.845 -6.663 -9.625 1.00 93.50 88 GLY A N 1
ATOM 688 C CA . GLY A 1 88 ? 1.261 -5.362 -9.120 1.00 93.50 88 GLY A CA 1
ATOM 689 C C . GLY A 1 88 ? 0.977 -5.195 -7.626 1.00 93.50 88 GLY A C 1
ATOM 690 O O . GLY A 1 88 ? 0.191 -5.922 -7.012 1.00 93.50 88 GLY A O 1
ATOM 691 N N . ILE A 1 89 ? 1.634 -4.218 -7.003 1.00 95.62 89 ILE A N 1
ATOM 692 C CA . ILE A 1 89 ? 1.507 -3.973 -5.560 1.00 95.62 89 ILE A CA 1
ATOM 693 C C . ILE A 1 89 ? 0.088 -3.636 -5.108 1.00 95.62 89 ILE A C 1
ATOM 695 O O . ILE A 1 89 ? -0.304 -4.021 -4.010 1.00 95.62 89 ILE A O 1
ATOM 699 N N . VAL A 1 90 ? -0.695 -2.950 -5.947 1.00 95.06 90 VAL A N 1
ATOM 700 C CA . VAL A 1 90 ? -2.095 -2.634 -5.635 1.00 95.06 90 VAL A CA 1
ATOM 701 C C . VAL A 1 90 ? -2.921 -3.915 -5.638 1.00 95.06 90 VAL A C 1
ATOM 703 O O . VAL A 1 90 ? -3.659 -4.161 -4.692 1.00 95.06 90 VAL A O 1
ATOM 706 N N . GLN A 1 91 ? -2.750 -4.748 -6.665 1.00 94.69 91 GLN A N 1
ATOM 707 C CA . GLN A 1 91 ? -3.443 -6.021 -6.846 1.00 94.69 91 GLN A CA 1
ATOM 708 C C . GLN A 1 91 ? -3.134 -6.976 -5.690 1.00 94.69 91 GLN A C 1
ATOM 710 O O . GLN A 1 91 ? -4.044 -7.563 -5.112 1.00 94.69 91 GLN A O 1
ATOM 715 N N . LYS A 1 92 ? -1.864 -7.057 -5.282 1.00 95.31 92 LYS A N 1
ATOM 716 C CA . LYS A 1 92 ? -1.440 -7.827 -4.105 1.00 95.31 92 LYS A CA 1
ATOM 717 C C . LYS A 1 92 ? -2.015 -7.292 -2.793 1.00 95.31 92 LYS A C 1
ATOM 719 O O . LYS A 1 92 ? -2.283 -8.082 -1.902 1.00 95.31 92 LYS A O 1
ATOM 724 N N . ALA A 1 93 ? -2.175 -5.977 -2.654 1.00 95.06 93 ALA A N 1
ATOM 725 C CA . ALA A 1 93 ? -2.682 -5.360 -1.428 1.00 95.06 93 ALA A CA 1
ATOM 726 C C . ALA A 1 93 ? -4.204 -5.504 -1.244 1.00 95.06 93 ALA A C 1
ATOM 728 O O . ALA A 1 93 ? -4.684 -5.330 -0.127 1.00 95.06 93 ALA A O 1
ATOM 729 N N . ILE A 1 94 ? -4.956 -5.798 -2.312 1.00 93.44 94 ILE A N 1
ATOM 730 C CA . ILE A 1 94 ? -6.414 -6.020 -2.257 1.00 93.44 94 ILE A CA 1
ATOM 731 C C . ILE A 1 94 ? -6.824 -7.499 -2.341 1.00 93.44 94 ILE A C 1
ATOM 733 O O . ILE A 1 94 ? -8.018 -7.786 -2.249 1.00 93.44 94 ILE A O 1
ATOM 737 N N . SER A 1 95 ? -5.873 -8.408 -2.581 1.00 87.75 95 SER A N 1
ATOM 738 C CA . SER A 1 95 ? -6.114 -9.853 -2.702 1.00 87.75 95 SER A CA 1
ATOM 739 C C . SER A 1 95 ? -6.170 -10.544 -1.347 1.00 87.75 95 SER A C 1
ATOM 741 O O . SER A 1 95 ? -6.882 -11.573 -1.302 1.00 87.75 95 SER A O 1
#

Foldseek 3Di:
DDDDPDDDCPDDDPPPPPPPQDAAEAAEEPPDDDWDADPVHRVDIYDHLVCLVVVVVVCVVVVRPHHDYDYHYPDDDPVRVLVPDCPHSVNSSVD